Protein AF-A0AAV0Y3X2-F1 (afdb_monomer_lite)

Secondary structure (DSSP, 8-state):
-EE-SS-EE------------HHHHHHHHTB-S-TTSS---SSEETTTEEPPHHHHHHHHHHT-HHHH-B-S--GGGGSTT--TTT-----IIIIIIIIIHHHHHHHHHHIIIIIS-SS-HHHHHHHHHH---GGGGGGPPPPP-GGGTTS----HHHHHHHHHHHHHHHGGG--

Sequence (175 aa):
MIESDDFKGNIKFELGLIVGDNLGIHSITGFVESFSSNYPCRVCEIRKEDRSLEQYNLDVLECNVTTSGIKDVCVWHDVCGFNVLDQSGMDIMHDLLEGVCKFDIAFLLNYYIYALKMFSLQILNERMIHFDYGPDSSSKPPVLITENIYNIRLSVSEMLVIVQYFGLLIGDFVP

Radius of gyration: 22.56 Å; chains: 1; bounding box: 45×58×52 Å

Organism: NCBI:txid13131

Structure (mmCIF, N/CA/C/O backbone):
data_AF-A0AAV0Y3X2-F1
#
_entry.id   AF-A0AAV0Y3X2-F1
#
loop_
_atom_site.group_PDB
_atom_site.id
_atom_site.type_symbol
_atom_site.label_atom_id
_atom_site.label_alt_id
_atom_site.label_comp_id
_atom_site.label_asym_id
_atom_site.label_entity_id
_atom_site.label_seq_id
_atom_site.pdbx_PDB_ins_code
_atom_site.Cartn_x
_atom_site.Cartn_y
_atom_site.Cartn_z
_atom_site.occupancy
_atom_site.B_iso_or_equiv
_atom_site.auth_seq_id
_atom_site.auth_comp_id
_atom_site.auth_asym_id
_atom_site.auth_atom_id
_atom_site.pdbx_PDB_model_num
ATOM 1 N N . MET A 1 1 ? 18.991 -27.936 -19.642 1.00 73.38 1 MET A N 1
ATOM 2 C CA . MET A 1 1 ? 18.411 -29.290 -19.639 1.00 73.38 1 MET A CA 1
ATOM 3 C C . MET A 1 1 ? 18.532 -29.838 -18.231 1.00 73.38 1 MET A C 1
ATOM 5 O O . MET A 1 1 ? 19.646 -29.932 -17.736 1.00 73.38 1 MET A O 1
ATOM 9 N N . ILE A 1 2 ? 17.401 -30.072 -17.574 1.00 85.19 2 ILE A N 1
ATOM 10 C CA . ILE A 1 2 ? 17.318 -30.695 -16.251 1.00 85.19 2 ILE A CA 1
ATOM 11 C C . ILE A 1 2 ? 16.835 -32.126 -16.469 1.00 85.19 2 ILE A C 1
ATOM 13 O O . ILE A 1 2 ? 15.924 -32.347 -17.272 1.00 85.19 2 ILE A O 1
ATOM 17 N N . GLU A 1 3 ? 17.483 -33.070 -15.793 1.00 89.62 3 GLU A N 1
ATOM 18 C CA . GLU A 1 3 ? 17.179 -34.496 -15.858 1.00 89.62 3 GLU A CA 1
ATOM 19 C C . GLU A 1 3 ? 17.105 -35.049 -14.430 1.00 89.62 3 GLU A C 1
ATOM 21 O O . GLU A 1 3 ? 18.071 -34.967 -13.671 1.00 89.62 3 GLU A O 1
ATOM 26 N N . SER A 1 4 ? 15.931 -35.554 -14.067 1.00 90.00 4 SER A N 1
ATOM 27 C CA . SER A 1 4 ? 15.641 -36.323 -12.858 1.00 90.00 4 SER A CA 1
ATOM 28 C C . SER A 1 4 ? 14.805 -37.549 -13.235 1.00 90.00 4 SER A C 1
ATOM 30 O O . SER A 1 4 ? 14.324 -37.642 -14.367 1.00 90.00 4 SER A O 1
ATOM 32 N N . ASP A 1 5 ? 14.595 -38.464 -12.286 1.00 93.06 5 ASP A N 1
ATOM 33 C CA . ASP A 1 5 ? 13.752 -39.652 -12.491 1.00 93.06 5 ASP A CA 1
ATOM 34 C C . ASP A 1 5 ? 12.311 -39.288 -12.922 1.00 93.06 5 ASP A C 1
ATOM 36 O O . ASP A 1 5 ? 11.677 -40.047 -13.653 1.00 93.06 5 ASP A O 1
ATOM 40 N N . ASP A 1 6 ? 11.829 -38.094 -12.541 1.00 92.81 6 ASP A N 1
ATOM 41 C CA . ASP A 1 6 ? 10.469 -37.602 -12.808 1.00 92.81 6 ASP A CA 1
ATOM 42 C C . ASP A 1 6 ? 10.366 -36.588 -13.967 1.00 92.81 6 ASP A C 1
ATOM 44 O O . ASP A 1 6 ? 9.269 -36.337 -14.475 1.00 92.81 6 ASP A O 1
ATOM 48 N N . PHE A 1 7 ? 11.468 -35.957 -14.395 1.00 91.75 7 PHE A N 1
ATOM 49 C CA . PHE A 1 7 ? 11.425 -34.901 -15.414 1.00 91.75 7 PHE A CA 1
ATOM 50 C C . PHE A 1 7 ? 12.684 -34.840 -16.281 1.00 91.75 7 PHE A C 1
ATOM 52 O O . PHE A 1 7 ? 13.805 -34.735 -15.787 1.00 91.75 7 PHE A O 1
ATOM 59 N N . LYS A 1 8 ? 12.479 -34.771 -17.603 1.00 94.50 8 LYS A N 1
ATOM 60 C CA . LYS A 1 8 ? 13.529 -34.483 -18.584 1.00 94.50 8 LYS A CA 1
ATOM 61 C C . LYS A 1 8 ? 13.087 -33.372 -19.526 1.00 94.50 8 LYS A C 1
ATOM 63 O O . LYS A 1 8 ? 12.215 -33.569 -20.370 1.00 94.50 8 LYS A O 1
ATOM 68 N N . GLY A 1 9 ? 13.708 -32.202 -19.413 1.00 94.81 9 GLY A N 1
ATOM 69 C CA . GLY A 1 9 ? 13.342 -31.062 -20.247 1.00 94.81 9 GLY A CA 1
ATOM 70 C C . GLY A 1 9 ? 14.153 -29.798 -19.993 1.00 94.81 9 GLY A C 1
ATOM 71 O O . GLY A 1 9 ? 15.118 -29.773 -19.227 1.00 94.81 9 GLY A O 1
ATOM 72 N N . ASN A 1 10 ? 13.768 -28.720 -20.672 1.00 93.06 10 ASN A N 1
ATOM 73 C CA . ASN A 1 10 ? 14.307 -27.388 -20.421 1.00 93.06 10 ASN A CA 1
ATOM 74 C C . ASN A 1 10 ? 13.313 -26.603 -19.567 1.00 93.06 10 ASN A C 1
ATOM 76 O O . ASN A 1 10 ? 12.189 -26.370 -20.004 1.00 93.06 10 ASN A O 1
ATOM 80 N N . ILE A 1 11 ? 13.747 -26.179 -18.381 1.00 89.44 11 ILE A N 1
ATOM 81 C CA . ILE A 1 11 ? 13.015 -25.211 -17.563 1.00 89.44 11 ILE A CA 1
ATOM 82 C C . ILE A 1 11 ? 13.469 -23.818 -17.989 1.00 89.44 11 ILE A C 1
ATOM 84 O O . ILE A 1 11 ? 14.670 -23.554 -18.073 1.00 89.44 11 ILE A O 1
ATOM 88 N N . LYS A 1 12 ? 12.503 -22.956 -18.301 1.00 88.38 12 LYS A N 1
ATOM 89 C CA . LYS A 1 12 ? 12.722 -21.538 -18.587 1.00 88.38 12 LYS A CA 1
ATOM 90 C C . LYS A 1 12 ? 12.204 -20.730 -17.405 1.00 88.38 12 LYS A C 1
ATOM 92 O O . LYS A 1 12 ? 11.187 -21.095 -16.823 1.00 88.38 12 LYS A O 1
ATOM 97 N N . PHE A 1 13 ? 12.905 -19.655 -17.083 1.00 88.31 13 PHE A N 1
ATOM 98 C CA . PHE A 1 13 ? 12.508 -18.697 -16.061 1.00 88.31 13 PHE A CA 1
ATOM 99 C C . PHE A 1 13 ? 12.280 -17.349 -16.731 1.00 88.31 13 PHE A C 1
ATOM 101 O O . PHE A 1 13 ? 12.967 -17.017 -17.697 1.00 88.31 13 PHE A O 1
ATOM 108 N N . GLU A 1 14 ? 11.328 -16.599 -16.202 1.00 89.44 14 GLU A N 1
ATOM 109 C CA . GLU A 1 14 ? 11.012 -15.241 -16.619 1.00 89.44 14 GLU A CA 1
ATOM 110 C C . GLU A 1 14 ? 10.933 -14.369 -15.367 1.00 89.44 14 GLU A C 1
ATOM 112 O O . GLU A 1 14 ? 10.537 -14.839 -14.294 1.00 89.44 14 GLU A O 1
ATOM 117 N N . LEU A 1 15 ? 11.369 -13.118 -15.487 1.00 90.50 15 LEU A N 1
ATOM 118 C CA . LEU A 1 15 ? 11.260 -12.149 -14.407 1.00 90.50 15 LEU A CA 1
ATOM 119 C C . LEU A 1 15 ? 9.818 -11.642 -14.356 1.00 90.50 15 LEU A C 1
ATOM 121 O O . LEU A 1 15 ? 9.398 -10.914 -15.245 1.00 90.50 15 LEU A O 1
ATOM 125 N N . GLY A 1 16 ? 9.073 -12.031 -13.320 1.00 87.06 16 GLY A N 1
ATOM 126 C CA .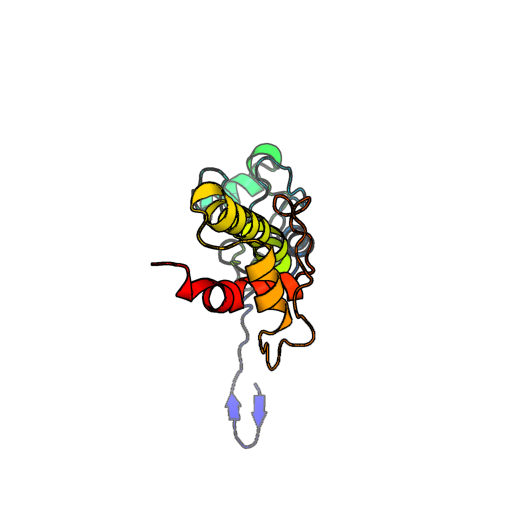 GLY A 1 16 ? 7.676 -11.616 -13.164 1.00 87.06 16 GLY A CA 1
ATOM 127 C C . GLY A 1 16 ? 7.517 -10.208 -12.587 1.00 87.06 16 GLY A C 1
ATOM 128 O O . GLY A 1 16 ? 6.872 -9.361 -13.190 1.00 87.06 16 GLY A O 1
ATOM 129 N N . LEU A 1 17 ? 8.077 -9.963 -11.401 1.00 90.44 17 LEU A N 1
ATOM 130 C CA . LEU A 1 17 ? 7.895 -8.711 -10.667 1.00 90.44 17 LEU A CA 1
ATOM 131 C C . LEU A 1 17 ? 9.126 -8.416 -9.815 1.00 90.44 17 LEU A C 1
ATOM 133 O O . LEU A 1 17 ? 9.676 -9.322 -9.185 1.00 90.44 17 LEU A O 1
ATOM 137 N N . ILE A 1 18 ? 9.518 -7.147 -9.744 1.00 92.06 18 ILE A N 1
ATOM 138 C CA . ILE A 1 18 ? 10.523 -6.694 -8.782 1.00 92.06 18 ILE A CA 1
ATOM 139 C C . ILE A 1 18 ? 9.792 -6.164 -7.541 1.00 92.06 18 ILE A C 1
ATOM 141 O O . ILE A 1 18 ? 8.865 -5.369 -7.649 1.00 92.06 18 ILE A O 1
ATOM 145 N N . VAL A 1 19 ? 10.163 -6.606 -6.345 1.00 92.06 19 VAL A N 1
ATOM 146 C CA . VAL A 1 19 ? 9.547 -6.123 -5.098 1.00 92.06 19 VAL A CA 1
ATOM 147 C C . VAL A 1 19 ? 10.610 -5.417 -4.277 1.00 92.06 19 VAL A C 1
ATOM 149 O O . VAL A 1 19 ? 11.734 -5.901 -4.158 1.00 92.06 19 VAL A O 1
ATOM 152 N N . GLY A 1 20 ? 10.255 -4.267 -3.725 1.00 91.31 20 GLY A N 1
ATOM 153 C CA . GLY A 1 20 ? 11.149 -3.442 -2.934 1.00 91.31 20 GLY A CA 1
ATOM 154 C C . GLY A 1 20 ? 10.425 -2.206 -2.435 1.00 91.31 20 GLY A C 1
ATOM 155 O O . GLY A 1 20 ? 9.290 -1.942 -2.837 1.00 91.31 20 GLY A O 1
ATOM 156 N N . ASP A 1 21 ? 11.105 -1.458 -1.575 1.00 91.44 21 ASP A N 1
ATOM 157 C CA . ASP A 1 21 ? 10.621 -0.150 -1.171 1.00 91.44 21 ASP A CA 1
ATOM 158 C C . ASP A 1 21 ? 10.618 0.822 -2.355 1.00 91.44 21 ASP A C 1
ATOM 160 O O . ASP A 1 21 ? 11.305 0.636 -3.366 1.00 91.44 21 ASP A O 1
ATOM 164 N N . ASN A 1 22 ? 9.821 1.883 -2.245 1.00 89.81 22 ASN A N 1
ATOM 165 C CA . ASN A 1 22 ? 9.691 2.848 -3.334 1.00 89.81 22 ASN A CA 1
ATOM 166 C C . ASN A 1 22 ? 11.040 3.449 -3.742 1.00 89.81 22 ASN A C 1
ATOM 168 O O . ASN A 1 22 ? 11.280 3.670 -4.929 1.00 89.81 22 ASN A O 1
ATOM 172 N N . LEU A 1 23 ? 11.928 3.681 -2.772 1.00 92.38 23 LEU A N 1
ATOM 173 C CA . LEU A 1 23 ? 13.250 4.243 -3.015 1.00 92.38 23 LEU A CA 1
ATOM 174 C C . LEU A 1 23 ? 14.119 3.290 -3.843 1.00 92.38 23 LEU A C 1
ATOM 176 O O . LEU A 1 23 ? 14.683 3.696 -4.861 1.00 92.38 23 LEU A O 1
ATOM 180 N N . GLY A 1 24 ? 14.193 2.023 -3.434 1.00 93.31 24 GLY A N 1
ATOM 181 C CA . GLY A 1 24 ? 14.961 0.991 -4.111 1.00 93.31 24 GLY A CA 1
ATOM 182 C C . GLY A 1 24 ? 14.436 0.715 -5.512 1.00 93.31 24 GLY A C 1
ATOM 183 O O . GLY A 1 24 ? 15.225 0.706 -6.456 1.00 93.31 24 GLY A O 1
ATOM 184 N N . ILE A 1 25 ? 13.115 0.567 -5.673 1.00 93.44 25 ILE A N 1
ATOM 185 C CA . ILE A 1 25 ? 12.506 0.344 -6.991 1.00 93.44 25 ILE A CA 1
ATOM 186 C C . ILE A 1 25 ? 12.807 1.510 -7.928 1.00 93.44 25 ILE A C 1
ATOM 188 O O . ILE A 1 25 ? 13.260 1.267 -9.044 1.00 93.44 25 ILE A O 1
ATOM 192 N N . HIS A 1 26 ? 12.625 2.759 -7.491 1.00 93.81 26 HIS A N 1
ATOM 193 C CA . HIS A 1 26 ? 12.928 3.930 -8.320 1.00 93.81 26 HIS A CA 1
ATOM 194 C C . HIS A 1 26 ? 14.393 3.949 -8.759 1.00 93.81 26 HIS A C 1
ATOM 196 O O . HIS A 1 26 ? 14.682 4.118 -9.945 1.00 93.81 26 HIS A O 1
ATOM 202 N N . SER A 1 27 ? 15.304 3.679 -7.821 1.00 94.19 27 SER A N 1
ATOM 203 C CA . SER A 1 27 ? 16.741 3.685 -8.080 1.00 94.19 27 SER A CA 1
ATOM 204 C C . SER A 1 27 ? 17.160 2.663 -9.140 1.00 94.19 27 SER A C 1
ATOM 206 O O . SER A 1 27 ? 17.919 2.994 -10.049 1.00 94.19 27 SER A O 1
ATOM 208 N N . ILE A 1 28 ? 16.623 1.439 -9.083 1.00 94.19 28 ILE A N 1
ATOM 209 C CA . ILE A 1 28 ? 16.987 0.367 -10.025 1.00 94.19 28 ILE A CA 1
ATOM 210 C C . ILE A 1 28 ? 16.177 0.383 -11.327 1.00 94.19 28 ILE A C 1
ATOM 212 O O . ILE A 1 28 ? 16.487 -0.390 -12.228 1.00 94.19 28 ILE A O 1
ATOM 216 N N . THR A 1 29 ? 15.136 1.212 -11.438 1.00 94.31 29 THR A N 1
ATOM 217 C CA . THR A 1 29 ? 14.297 1.317 -12.650 1.00 94.31 29 THR A CA 1
ATOM 218 C C . THR A 1 29 ? 14.466 2.640 -13.398 1.00 94.31 29 THR A C 1
ATOM 220 O O . THR A 1 29 ? 13.833 2.838 -14.433 1.00 94.31 29 THR A O 1
ATOM 223 N N . GLY A 1 30 ? 15.358 3.518 -12.927 1.00 93.88 30 GLY A N 1
ATOM 224 C CA . GLY A 1 30 ? 15.716 4.760 -13.618 1.00 93.88 30 GLY A CA 1
ATOM 225 C C . GLY A 1 30 ? 14.793 5.946 -13.322 1.00 93.88 30 GLY A C 1
ATOM 226 O O . GLY A 1 30 ? 14.880 6.965 -14.004 1.00 93.88 30 GLY A O 1
ATOM 227 N N . PHE A 1 31 ? 13.940 5.864 -12.298 1.00 93.88 31 PHE A N 1
ATOM 228 C CA . PHE A 1 31 ? 13.072 6.969 -11.868 1.00 93.88 31 PHE A CA 1
ATOM 229 C C . PHE A 1 31 ? 13.716 7.797 -10.756 1.00 93.88 31 PHE A C 1
ATOM 231 O O . PHE A 1 31 ? 14.568 7.319 -10.008 1.00 93.88 31 PHE A O 1
ATOM 238 N N . VAL A 1 32 ? 13.291 9.053 -10.616 1.00 93.69 32 VAL A N 1
ATOM 239 C CA . VAL A 1 32 ? 13.740 9.939 -9.534 1.00 93.69 32 VAL A CA 1
ATOM 240 C C . VAL A 1 32 ? 13.343 9.399 -8.162 1.00 93.69 32 VAL A C 1
ATOM 242 O O . VAL A 1 32 ? 12.194 9.044 -7.923 1.00 93.69 32 VAL A O 1
ATOM 245 N N . GLU A 1 33 ? 14.269 9.429 -7.212 1.00 93.25 33 GLU A N 1
ATOM 246 C CA . GLU A 1 33 ? 14.057 9.030 -5.815 1.00 93.25 33 GLU A CA 1
ATOM 247 C C . GLU A 1 33 ? 13.429 10.144 -4.951 1.00 93.25 33 GLU A C 1
ATOM 249 O O . GLU A 1 33 ? 13.553 10.155 -3.726 1.00 93.25 33 GLU A O 1
ATOM 254 N N . SER A 1 34 ? 12.782 11.129 -5.580 1.00 89.00 34 SER A N 1
ATOM 255 C CA . SER A 1 34 ? 12.164 12.268 -4.899 1.00 89.00 34 SER A CA 1
ATOM 256 C C . SER A 1 34 ? 10.642 12.170 -4.948 1.00 89.00 34 SER A C 1
ATOM 258 O O . SER A 1 34 ? 10.010 12.525 -5.946 1.00 89.00 34 SER A O 1
ATOM 260 N N . PHE A 1 35 ? 10.045 11.751 -3.831 1.00 84.50 35 PHE A N 1
ATOM 261 C CA . PHE A 1 35 ? 8.588 11.624 -3.668 1.00 84.50 35 PHE A CA 1
ATOM 262 C C . PHE A 1 35 ? 7.861 12.965 -3.484 1.00 84.50 35 PHE A C 1
ATOM 264 O O . PHE A 1 35 ? 6.637 13.010 -3.445 1.00 84.50 35 PHE A O 1
ATOM 271 N N . SER A 1 36 ? 8.610 14.068 -3.401 1.00 84.06 36 SER A N 1
ATOM 272 C CA . SER A 1 36 ? 8.091 15.440 -3.432 1.00 84.06 36 SER A CA 1
ATOM 273 C C . SER A 1 36 ? 8.250 16.108 -4.804 1.00 84.06 36 SER A C 1
ATOM 275 O O . SER A 1 36 ? 8.068 17.320 -4.914 1.00 84.06 36 SER A O 1
ATOM 277 N N . SER A 1 37 ? 8.660 15.360 -5.834 1.00 83.00 37 SER A N 1
ATOM 278 C CA . SER A 1 37 ? 8.809 15.876 -7.198 1.00 83.00 37 SER A CA 1
ATOM 279 C C . SER A 1 37 ? 7.461 16.052 -7.906 1.00 83.00 37 SER A C 1
ATOM 281 O O . SER A 1 37 ? 6.432 15.541 -7.469 1.00 83.00 37 SER A O 1
ATOM 283 N N . ASN A 1 38 ? 7.475 16.762 -9.038 1.00 83.94 38 ASN A N 1
ATOM 284 C CA . ASN A 1 38 ? 6.286 16.969 -9.872 1.00 83.94 38 ASN A CA 1
ATOM 285 C C . ASN A 1 38 ? 5.807 15.700 -10.590 1.00 83.94 38 ASN A C 1
ATOM 287 O O . ASN A 1 38 ? 4.707 15.729 -11.127 1.00 83.94 38 ASN A O 1
ATOM 291 N N . TYR A 1 39 ? 6.636 14.648 -10.646 1.00 87.25 39 TYR A N 1
ATOM 292 C CA . TYR A 1 39 ? 6.382 13.375 -11.336 1.00 87.25 39 TYR A CA 1
ATOM 293 C C . TYR A 1 39 ? 7.020 12.211 -10.548 1.00 87.25 39 TYR A C 1
ATOM 295 O O . TYR A 1 39 ? 7.959 11.583 -11.026 1.00 87.25 39 TYR A O 1
ATOM 303 N N . PRO A 1 40 ? 6.554 11.916 -9.317 1.00 86.25 40 PRO A N 1
ATOM 304 C CA . PRO A 1 40 ? 7.144 10.899 -8.458 1.00 86.25 40 PRO A CA 1
ATOM 305 C C . PRO A 1 40 ? 6.563 9.502 -8.709 1.00 86.25 40 PRO A C 1
ATOM 307 O O . PRO A 1 40 ? 6.934 8.569 -8.011 1.00 86.25 40 PRO A O 1
ATOM 310 N N . CYS A 1 41 ? 5.612 9.343 -9.634 1.00 86.50 41 CYS A N 1
ATOM 311 C CA . CYS A 1 41 ? 4.966 8.062 -9.900 1.00 86.50 41 CYS A CA 1
ATOM 312 C C . CYS A 1 41 ? 5.649 7.344 -11.069 1.00 86.50 41 CYS A C 1
ATOM 314 O O . CYS A 1 41 ? 5.866 7.933 -12.129 1.00 86.50 41 CYS A O 1
ATOM 316 N N . ARG A 1 42 ? 5.947 6.054 -10.881 1.00 86.94 42 ARG A N 1
ATOM 317 C CA . ARG A 1 42 ? 6.479 5.174 -11.935 1.00 86.94 42 ARG A CA 1
ATOM 318 C C . ARG A 1 42 ? 5.404 4.595 -12.860 1.00 86.94 42 ARG A C 1
ATOM 320 O O . ARG A 1 42 ? 5.716 4.209 -13.977 1.00 86.94 42 ARG A O 1
ATOM 327 N N . VAL A 1 43 ? 4.153 4.549 -12.395 1.00 82.75 43 VAL A N 1
ATOM 328 C CA . VAL A 1 43 ? 3.029 3.901 -13.098 1.00 82.75 43 VAL A CA 1
ATOM 329 C C . VAL A 1 43 ? 2.265 4.890 -13.979 1.00 82.75 43 VAL A C 1
ATOM 331 O O . VAL A 1 43 ? 1.945 4.590 -15.125 1.00 82.75 43 VAL A O 1
ATOM 334 N N . CYS A 1 44 ? 1.989 6.088 -13.465 1.00 81.19 44 CYS A N 1
ATOM 335 C CA . CYS A 1 44 ? 1.177 7.081 -14.159 1.00 81.19 44 CYS A CA 1
ATOM 336 C C . CYS A 1 44 ? 1.882 8.426 -14.284 1.00 81.19 44 CYS A C 1
ATOM 338 O O . CYS A 1 44 ? 2.747 8.797 -13.485 1.00 81.19 44 CYS A O 1
ATOM 340 N N . GLU A 1 45 ? 1.443 9.198 -15.267 1.00 72.06 45 GLU A N 1
ATOM 341 C CA . GLU A 1 45 ? 1.653 10.633 -15.276 1.00 72.06 45 GLU A CA 1
ATOM 342 C C . GLU A 1 45 ? 0.614 11.254 -14.340 1.00 72.06 45 GLU A C 1
ATOM 344 O O . GLU A 1 45 ? -0.560 10.879 -14.353 1.00 72.06 45 GLU A O 1
ATOM 349 N N . ILE A 1 46 ? 1.015 12.211 -13.499 1.00 65.94 46 ILE A N 1
ATOM 350 C CA . ILE A 1 46 ? 0.175 12.788 -12.425 1.00 65.94 46 ILE A CA 1
ATOM 351 C C . ILE A 1 46 ? -1.212 13.281 -12.895 1.00 65.94 46 ILE A C 1
ATOM 353 O O . ILE A 1 46 ? -2.131 13.444 -12.090 1.00 65.94 46 ILE A O 1
ATOM 357 N N . ARG A 1 47 ? -1.409 13.452 -14.205 1.00 62.47 47 ARG A N 1
ATOM 358 C CA . ARG A 1 47 ? -2.697 13.725 -14.854 1.00 62.47 47 ARG A CA 1
ATOM 359 C C . ARG A 1 47 ? -3.681 12.540 -14.908 1.00 62.47 47 ARG A C 1
ATOM 361 O O . ARG A 1 47 ? -4.733 12.699 -15.517 1.00 62.47 47 ARG A O 1
ATOM 368 N N . LYS A 1 48 ? -3.422 11.430 -14.201 1.00 59.41 48 LYS A N 1
ATOM 369 C CA . LYS A 1 48 ? -4.246 10.197 -14.176 1.00 59.41 48 LYS A CA 1
ATOM 370 C C . LYS A 1 48 ? -4.275 9.438 -15.506 1.00 59.41 48 LYS A C 1
ATOM 372 O O . LYS A 1 48 ? -5.185 8.644 -15.729 1.00 59.41 48 LYS A O 1
ATOM 377 N N . GLU A 1 49 ? -3.302 9.688 -16.369 1.00 72.38 49 GLU A N 1
ATOM 378 C CA . GLU A 1 49 ? -3.096 8.904 -17.582 1.00 72.38 49 GLU A CA 1
ATOM 379 C C . GLU A 1 49 ? -1.949 7.928 -17.319 1.00 72.38 49 GLU A C 1
ATOM 381 O O . GLU A 1 49 ? -0.921 8.297 -16.737 1.00 72.38 49 GLU A O 1
ATOM 386 N N . ASP A 1 50 ? -2.159 6.664 -17.682 1.00 79.00 50 ASP A N 1
ATOM 387 C CA . ASP A 1 50 ? -1.113 5.652 -17.594 1.00 79.00 50 ASP A CA 1
ATOM 388 C C . ASP A 1 50 ? 0.007 6.011 -18.566 1.00 79.00 50 ASP A C 1
ATOM 390 O O . ASP A 1 50 ? -0.232 6.438 -19.700 1.00 79.00 50 ASP A O 1
ATOM 394 N N . ARG A 1 51 ? 1.249 5.837 -18.115 1.00 85.94 51 ARG A N 1
ATOM 395 C CA . ARG A 1 51 ? 2.411 6.152 -18.936 1.00 85.94 51 ARG A CA 1
ATOM 396 C C . ARG A 1 51 ? 2.488 5.162 -20.096 1.00 85.94 51 ARG A C 1
ATOM 398 O O . ARG A 1 51 ? 2.591 3.956 -19.885 1.00 85.94 51 ARG A O 1
ATOM 405 N N . SER A 1 52 ? 2.469 5.665 -21.327 1.00 87.88 52 SER A N 1
ATOM 406 C CA . SER A 1 52 ? 2.638 4.820 -22.513 1.00 87.88 52 SER A CA 1
ATOM 407 C C . SER A 1 52 ? 4.114 4.511 -22.782 1.00 87.88 52 SER A C 1
ATOM 409 O O . SER A 1 52 ? 5.004 5.274 -22.403 1.00 87.88 52 SER A O 1
ATOM 411 N N . LEU A 1 53 ? 4.388 3.410 -23.492 1.00 88.62 53 LEU A N 1
ATOM 412 C CA . LEU A 1 53 ? 5.751 3.055 -23.907 1.00 88.62 53 LEU A CA 1
ATOM 413 C C . LEU A 1 53 ? 6.372 4.112 -24.829 1.00 88.62 53 LEU A C 1
ATOM 415 O O . LEU A 1 53 ? 7.563 4.395 -24.733 1.00 88.62 53 LEU A O 1
ATOM 419 N N . GLU A 1 54 ? 5.569 4.702 -25.713 1.00 90.38 54 GLU A N 1
ATOM 420 C CA . GLU A 1 54 ? 6.020 5.776 -26.598 1.00 90.38 54 GLU A CA 1
ATOM 421 C C . GLU A 1 54 ? 6.455 7.000 -25.787 1.00 90.38 54 GLU A C 1
ATOM 423 O O . GLU A 1 54 ? 7.577 7.476 -25.959 1.00 90.38 54 GLU A O 1
ATOM 428 N N . GLN A 1 55 ? 5.625 7.436 -24.835 1.00 89.06 55 GLN A N 1
ATOM 429 C CA . GLN A 1 55 ? 5.940 8.580 -23.982 1.00 89.06 55 GLN A CA 1
ATOM 430 C C . GLN A 1 55 ? 7.134 8.306 -23.066 1.00 89.06 55 GLN A C 1
ATOM 432 O O . GLN A 1 55 ? 8.005 9.158 -22.936 1.00 89.06 55 GLN A O 1
ATOM 437 N N . TYR A 1 56 ? 7.238 7.104 -22.490 1.00 92.31 56 TYR A N 1
ATOM 438 C CA . TYR A 1 56 ? 8.413 6.704 -21.713 1.00 92.31 56 TYR A CA 1
ATOM 439 C C . TYR A 1 56 ? 9.706 6.846 -22.529 1.00 92.31 56 TYR A C 1
ATOM 441 O O . TYR A 1 56 ? 10.681 7.421 -22.050 1.00 92.31 56 TYR A O 1
ATOM 449 N N . ASN A 1 57 ? 9.716 6.357 -23.772 1.00 92.81 57 ASN A N 1
ATOM 450 C CA . ASN A 1 57 ? 10.899 6.441 -24.628 1.00 92.81 57 ASN A CA 1
ATOM 451 C C . ASN A 1 57 ? 11.244 7.891 -24.992 1.00 92.81 57 ASN A C 1
ATOM 453 O O . ASN A 1 57 ? 12.423 8.239 -25.027 1.00 92.81 57 ASN A O 1
ATOM 457 N N . LEU A 1 58 ? 10.239 8.738 -25.236 1.00 93.38 58 LEU A N 1
ATOM 458 C CA . LEU A 1 58 ? 10.446 10.173 -25.447 1.00 93.38 58 LEU A CA 1
ATOM 459 C C . LEU A 1 58 ? 11.043 10.834 -24.201 1.00 93.38 58 LEU A C 1
ATOM 461 O O . LEU A 1 58 ? 12.053 11.520 -24.305 1.00 93.38 58 LEU A O 1
ATOM 465 N N . ASP A 1 59 ? 10.494 10.555 -23.023 1.00 92.81 59 ASP A N 1
ATOM 466 C CA . ASP A 1 59 ? 10.946 11.128 -21.756 1.00 92.81 59 ASP A CA 1
ATOM 467 C C . ASP A 1 59 ? 12.382 10.727 -21.392 1.00 92.81 59 ASP A C 1
ATOM 469 O O . ASP A 1 59 ? 13.142 11.547 -20.868 1.00 92.81 59 ASP A O 1
ATOM 473 N N . VAL A 1 60 ? 12.769 9.479 -21.688 1.00 93.88 60 VAL A N 1
ATOM 474 C CA . VAL A 1 60 ? 14.156 9.004 -21.554 1.00 93.88 60 VAL A CA 1
ATOM 475 C C . VAL A 1 60 ? 15.087 9.776 -22.490 1.00 93.88 60 VAL A C 1
ATOM 477 O O . VAL A 1 60 ? 16.196 10.114 -22.092 1.00 93.88 60 VAL A O 1
ATOM 480 N N . LEU A 1 61 ? 14.660 10.072 -23.723 1.00 93.88 61 LEU A N 1
ATOM 481 C CA . LEU A 1 61 ? 15.466 10.824 -24.693 1.00 93.88 61 LEU A CA 1
ATOM 482 C C . LEU A 1 61 ? 15.561 12.316 -24.353 1.00 93.88 61 LEU A C 1
ATOM 484 O O . LEU A 1 61 ? 16.598 12.935 -24.594 1.00 93.88 61 LEU A O 1
ATOM 488 N N . GLU A 1 62 ? 14.491 12.900 -23.815 1.00 93.38 62 GLU A N 1
ATOM 489 C CA . GLU A 1 62 ? 14.453 14.304 -23.404 1.00 93.38 62 GLU A CA 1
ATOM 490 C C . GLU A 1 62 ? 15.313 14.580 -22.162 1.00 93.38 62 GLU A C 1
ATOM 492 O O . GLU A 1 62 ? 15.753 15.716 -21.969 1.00 93.38 62 GLU A O 1
ATOM 497 N N . CYS A 1 63 ? 15.571 13.563 -21.328 1.00 88.81 63 CYS A N 1
ATOM 498 C CA . CYS A 1 63 ? 16.368 13.658 -20.099 1.00 88.81 63 CYS A CA 1
ATOM 499 C C . CYS A 1 63 ? 15.909 14.783 -19.150 1.00 88.81 63 CYS A C 1
ATOM 501 O O . CYS A 1 63 ? 16.719 15.394 -18.444 1.00 88.81 63 CYS A O 1
ATOM 503 N N . ASN A 1 64 ? 14.605 15.079 -19.122 1.00 91.88 64 ASN A N 1
ATOM 504 C CA . ASN A 1 64 ? 14.048 16.142 -18.294 1.00 91.88 64 ASN A CA 1
ATOM 505 C C . ASN A 1 64 ? 13.254 15.592 -17.103 1.00 91.88 64 ASN A C 1
ATOM 507 O O . ASN A 1 64 ? 12.027 15.499 -17.107 1.00 91.88 64 ASN A O 1
ATOM 511 N N . VAL A 1 65 ? 13.971 15.333 -16.012 1.00 90.81 65 VAL A N 1
ATOM 512 C CA . VAL A 1 65 ? 13.395 14.835 -14.752 1.00 90.81 65 VAL A CA 1
ATOM 513 C C . VAL A 1 65 ? 12.285 15.724 -14.181 1.00 90.81 65 VAL A C 1
ATOM 515 O O . VAL A 1 65 ? 11.445 15.243 -13.425 1.00 90.81 65 VAL A O 1
ATOM 518 N N . THR A 1 66 ? 12.259 17.021 -14.514 1.00 89.38 66 THR A N 1
ATOM 519 C CA . THR A 1 66 ? 11.253 17.955 -13.976 1.00 89.38 66 THR A CA 1
ATOM 520 C C . THR A 1 66 ? 9.882 17.800 -14.630 1.00 89.38 66 THR A C 1
ATOM 522 O O . THR A 1 66 ? 8.885 18.212 -14.030 1.00 89.38 66 THR A O 1
ATOM 525 N N . THR A 1 67 ? 9.837 17.205 -15.827 1.00 88.31 67 THR A N 1
ATOM 526 C CA . THR A 1 67 ? 8.620 16.969 -16.615 1.00 88.31 67 THR A CA 1
ATOM 527 C C . THR A 1 67 ? 8.235 15.497 -16.700 1.00 88.31 67 THR A C 1
ATOM 529 O O . THR A 1 67 ? 7.062 15.225 -16.921 1.00 88.31 67 THR A O 1
ATOM 532 N N . SER A 1 68 ? 9.173 14.567 -16.491 1.00 90.00 68 SER A N 1
ATOM 533 C CA . SER A 1 68 ? 8.905 13.125 -16.598 1.00 90.00 68 SER A CA 1
ATOM 534 C C . SER A 1 68 ? 9.134 12.329 -15.316 1.00 90.00 68 SER A C 1
ATOM 536 O O . SER A 1 68 ? 8.526 11.274 -15.144 1.00 90.00 68 SER A O 1
ATOM 538 N N . GLY A 1 69 ? 10.014 12.791 -14.421 1.00 91.62 69 GLY A N 1
ATOM 539 C CA . GLY A 1 69 ? 10.479 11.995 -13.281 1.00 91.62 69 GLY A CA 1
ATOM 540 C C . GLY A 1 69 ? 11.402 10.828 -13.657 1.00 91.62 69 GLY A C 1
ATOM 541 O O . GLY A 1 69 ? 11.701 9.993 -12.804 1.00 91.62 69 GLY A O 1
ATOM 542 N N . ILE A 1 70 ? 11.869 10.756 -14.906 1.00 93.25 70 ILE A N 1
ATOM 543 C CA . ILE A 1 70 ? 12.761 9.700 -15.400 1.00 93.25 70 ILE A CA 1
ATOM 544 C C . ILE A 1 70 ? 14.177 10.264 -15.510 1.00 93.25 70 ILE A C 1
ATOM 546 O O . ILE A 1 70 ? 14.396 11.289 -16.153 1.00 93.25 70 ILE A O 1
ATOM 550 N N . LYS A 1 71 ? 15.129 9.611 -14.839 1.00 93.56 71 LYS A N 1
ATOM 551 C CA . LYS A 1 71 ? 16.554 9.967 -14.852 1.00 93.56 71 LYS A CA 1
ATOM 552 C C . LYS A 1 71 ? 17.306 9.251 -15.962 1.00 93.56 71 LYS A C 1
ATOM 554 O O . LYS A 1 71 ? 18.136 9.868 -16.611 1.00 93.56 71 LYS A O 1
ATOM 559 N N . ASP A 1 72 ? 17.016 7.966 -16.136 1.00 93.56 72 ASP A N 1
ATOM 560 C CA . ASP A 1 72 ? 17.741 7.073 -17.032 1.00 93.56 72 ASP A CA 1
ATOM 561 C C . ASP A 1 72 ? 16.821 5.967 -17.553 1.00 93.56 72 ASP A C 1
ATOM 563 O O . ASP A 1 72 ? 15.759 5.683 -16.990 1.00 93.56 72 ASP A O 1
ATOM 567 N N . VAL A 1 73 ? 17.258 5.309 -18.628 1.00 94.88 73 VAL A N 1
ATOM 568 C CA . VAL A 1 73 ? 16.615 4.087 -19.117 1.00 94.88 73 VAL A CA 1
ATOM 569 C C . VAL A 1 73 ? 16.655 2.991 -18.047 1.00 94.88 73 VAL A C 1
ATOM 571 O O . VAL A 1 73 ? 17.647 2.818 -17.337 1.00 94.88 73 VAL A O 1
ATOM 574 N N . CYS A 1 74 ? 15.575 2.218 -17.942 1.00 94.69 74 CYS A N 1
ATOM 575 C CA . CYS A 1 74 ? 15.507 1.091 -17.023 1.00 94.69 74 CYS A CA 1
ATOM 576 C C . CYS A 1 74 ? 16.525 0.008 -17.41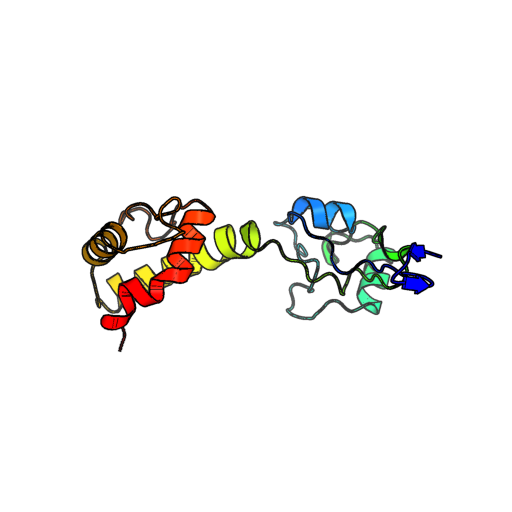8 1.00 94.69 74 CYS A C 1
ATOM 578 O O . CYS A 1 74 ? 16.440 -0.570 -18.502 1.00 94.69 74 CYS A O 1
ATOM 580 N N . VAL A 1 75 ? 17.448 -0.316 -16.506 1.00 94.56 75 VAL A N 1
ATOM 581 C CA . VAL A 1 75 ? 18.501 -1.332 -16.715 1.00 94.56 75 VAL A CA 1
ATOM 582 C C . VAL A 1 75 ? 17.941 -2.737 -16.973 1.00 94.56 75 VAL A C 1
ATOM 584 O O . VAL A 1 75 ? 18.602 -3.585 -17.563 1.00 94.56 75 VAL A O 1
ATOM 587 N N . TRP A 1 76 ? 16.703 -2.996 -16.554 1.00 94.44 76 TRP A N 1
ATOM 588 C CA . TRP A 1 76 ? 16.063 -4.303 -16.680 1.00 94.44 76 TRP A CA 1
ATOM 589 C C . TRP A 1 76 ? 15.446 -4.556 -18.058 1.00 94.44 76 TRP A C 1
ATOM 591 O O . TRP A 1 76 ? 15.024 -5.678 -18.315 1.00 94.44 76 TRP A O 1
ATOM 601 N N . HIS A 1 77 ? 15.422 -3.573 -18.965 1.00 92.88 77 HIS A N 1
ATOM 602 C CA . HIS A 1 77 ? 14.948 -3.790 -20.340 1.00 92.88 77 HIS A CA 1
ATOM 603 C C . HIS A 1 77 ? 15.814 -4.777 -21.142 1.00 92.88 77 HIS A C 1
ATOM 605 O O . HIS A 1 77 ? 15.341 -5.334 -22.130 1.00 92.88 77 HIS A O 1
ATOM 611 N N . ASP A 1 78 ? 17.040 -5.061 -20.693 1.00 92.31 78 ASP A N 1
ATOM 612 C CA . ASP A 1 78 ? 17.878 -6.125 -21.262 1.00 92.31 78 ASP A CA 1
ATOM 613 C C . ASP A 1 78 ? 17.366 -7.539 -20.913 1.00 92.31 78 ASP A C 1
ATOM 615 O O . ASP A 1 78 ? 17.766 -8.531 -21.532 1.00 92.31 78 ASP A O 1
ATOM 619 N N . VAL A 1 79 ? 16.468 -7.661 -19.928 1.00 93.12 79 VAL A N 1
ATOM 620 C CA . VAL A 1 79 ? 15.817 -8.925 -19.577 1.00 93.12 79 VAL A CA 1
ATOM 621 C C . VAL A 1 79 ? 14.660 -9.178 -20.538 1.00 93.12 79 VAL A C 1
ATOM 623 O O . VAL A 1 79 ? 13.670 -8.453 -20.566 1.00 93.12 79 VAL A O 1
ATOM 626 N N . CYS A 1 80 ? 14.771 -10.253 -21.319 1.00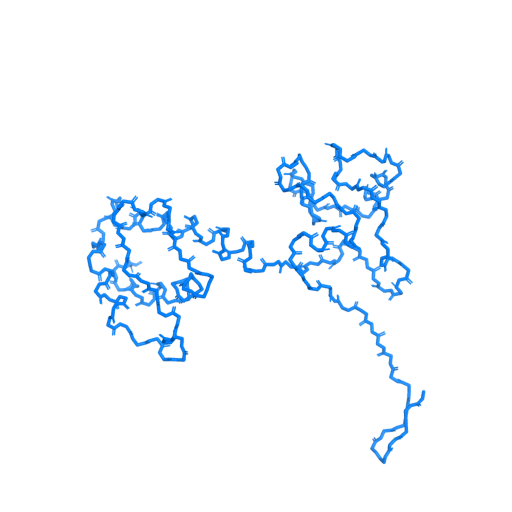 91.19 80 CYS A N 1
ATOM 627 C CA . CYS A 1 80 ? 13.722 -10.670 -22.247 1.00 91.19 80 CYS A CA 1
ATOM 628 C C . CYS A 1 80 ? 12.378 -10.846 -21.520 1.00 91.19 80 CYS A C 1
ATOM 630 O O . CYS A 1 80 ? 12.311 -11.574 -20.530 1.00 91.19 80 CYS A O 1
ATOM 632 N N . GLY A 1 81 ? 11.330 -10.198 -22.037 1.00 88.94 81 GLY A N 1
ATOM 633 C CA . GLY A 1 81 ? 9.976 -10.238 -21.472 1.00 88.94 81 GLY A CA 1
ATOM 634 C C . GLY A 1 81 ? 9.697 -9.180 -20.401 1.00 88.94 81 GLY A C 1
ATOM 635 O O . GLY A 1 81 ? 8.542 -8.990 -20.042 1.00 88.94 81 GLY A O 1
ATOM 636 N N . PHE A 1 82 ? 10.709 -8.445 -19.927 1.00 92.31 82 PHE A N 1
ATOM 637 C CA . PHE A 1 82 ? 10.518 -7.403 -18.920 1.00 92.31 82 PHE A CA 1
ATOM 638 C C . PHE A 1 82 ? 10.232 -6.031 -19.548 1.00 92.31 82 PHE A C 1
ATOM 640 O O . PHE A 1 82 ? 10.939 -5.581 -20.450 1.00 92.31 82 PHE A O 1
ATOM 647 N N . ASN A 1 83 ? 9.245 -5.324 -18.997 1.00 90.75 83 ASN A N 1
ATOM 648 C CA . ASN A 1 83 ? 8.960 -3.927 -19.298 1.00 90.75 83 ASN A CA 1
ATOM 649 C C . ASN A 1 83 ? 8.696 -3.171 -17.993 1.00 90.75 83 ASN A C 1
ATOM 651 O O . ASN A 1 83 ? 7.901 -3.599 -17.157 1.00 90.75 83 ASN A O 1
ATOM 655 N N . VAL A 1 84 ? 9.352 -2.024 -17.823 1.00 91.50 84 VAL A N 1
ATOM 656 C CA . VAL A 1 84 ? 9.211 -1.199 -16.618 1.00 91.50 84 VAL A CA 1
ATOM 657 C C . VAL A 1 84 ? 7.799 -0.633 -16.426 1.00 91.50 84 VAL A C 1
ATOM 659 O O . VAL A 1 84 ? 7.432 -0.281 -15.312 1.00 91.50 84 VAL A O 1
ATOM 662 N N . LEU A 1 85 ? 6.991 -0.554 -17.482 1.00 90.06 85 LEU A N 1
ATOM 663 C CA . LEU A 1 85 ? 5.602 -0.097 -17.399 1.00 90.06 85 LEU A CA 1
ATOM 664 C C . LEU A 1 85 ? 4.646 -1.203 -16.927 1.00 90.06 85 LEU A C 1
ATOM 666 O O . LEU A 1 85 ? 3.608 -0.901 -16.348 1.00 90.06 85 LEU A O 1
ATOM 670 N N . ASP A 1 86 ? 5.029 -2.472 -17.091 1.00 89.06 86 ASP A N 1
ATOM 671 C CA . ASP A 1 86 ? 4.280 -3.625 -16.570 1.00 89.06 86 ASP A CA 1
ATOM 672 C C . ASP A 1 86 ? 4.621 -3.914 -15.091 1.00 89.06 86 ASP A C 1
ATOM 674 O O . ASP A 1 86 ? 3.957 -4.703 -14.409 1.00 89.06 86 ASP A O 1
ATOM 678 N N . GLN A 1 87 ? 5.647 -3.239 -14.562 1.00 88.25 87 GLN A N 1
ATOM 679 C CA . GLN A 1 87 ? 6.135 -3.356 -13.191 1.00 88.25 87 GLN A CA 1
ATOM 680 C C . GLN A 1 87 ? 5.183 -2.663 -12.195 1.00 88.25 87 GLN A C 1
ATOM 682 O O . GLN A 1 87 ? 5.423 -1.569 -11.684 1.00 88.25 87 GLN A O 1
ATOM 687 N N . SER A 1 88 ? 4.091 -3.358 -11.882 1.00 82.25 88 SER A N 1
ATOM 688 C CA . SER A 1 88 ? 3.005 -2.915 -10.990 1.00 82.25 88 SER A CA 1
ATOM 689 C C . SER A 1 88 ? 3.216 -3.256 -9.508 1.00 82.25 88 SER A C 1
ATOM 691 O O . SER A 1 88 ? 2.310 -3.119 -8.687 1.00 82.25 88 SER A O 1
ATOM 693 N N . GLY A 1 89 ? 4.414 -3.710 -9.141 1.00 85.81 89 GLY A N 1
ATOM 694 C CA . GLY A 1 89 ? 4.757 -4.067 -7.769 1.00 85.81 89 GLY A CA 1
ATOM 695 C C . GLY A 1 89 ? 4.834 -2.815 -6.916 1.00 85.81 89 GLY A C 1
ATOM 696 O O . GLY A 1 89 ? 5.765 -2.032 -7.088 1.00 85.81 89 GLY A O 1
ATOM 697 N N . MET A 1 90 ? 3.857 -2.620 -6.034 1.00 84.81 90 MET A N 1
ATOM 698 C CA . MET A 1 90 ? 3.769 -1.488 -5.106 1.00 84.81 90 MET A CA 1
ATOM 699 C C . MET A 1 90 ? 4.173 -1.908 -3.696 1.00 84.81 90 MET A C 1
ATOM 701 O O . MET A 1 90 ? 4.017 -3.073 -3.316 1.00 84.81 90 MET A O 1
ATOM 705 N N . ASP A 1 91 ? 4.667 -0.957 -2.912 1.00 89.62 91 ASP A N 1
ATOM 706 C CA . ASP A 1 91 ? 5.022 -1.214 -1.527 1.00 89.62 91 ASP A CA 1
ATOM 707 C C . ASP A 1 91 ? 3.776 -1.029 -0.660 1.00 89.62 91 ASP A C 1
ATOM 709 O O . ASP A 1 91 ? 3.471 0.063 -0.190 1.00 89.62 91 ASP A O 1
ATOM 713 N N . ILE A 1 92 ? 3.034 -2.116 -0.440 1.00 89.81 92 ILE A N 1
ATOM 714 C CA . ILE A 1 92 ? 1.800 -2.094 0.362 1.00 89.81 92 ILE A CA 1
ATOM 715 C C . ILE A 1 92 ? 2.051 -1.502 1.757 1.00 89.81 92 ILE A C 1
ATOM 717 O O . ILE A 1 92 ? 1.179 -0.829 2.307 1.00 89.81 92 ILE A O 1
ATOM 721 N N . MET A 1 93 ? 3.232 -1.722 2.335 1.00 91.25 93 MET A N 1
ATOM 722 C CA . MET A 1 93 ? 3.553 -1.183 3.646 1.00 91.25 93 MET A CA 1
ATOM 723 C C . MET A 1 93 ? 3.612 0.346 3.605 1.00 91.25 93 MET A C 1
ATOM 725 O O . MET A 1 93 ? 2.873 0.992 4.345 1.00 91.25 93 MET A O 1
ATOM 729 N N . HIS A 1 94 ? 4.427 0.928 2.730 1.00 87.00 94 HIS A N 1
ATOM 730 C CA . HIS A 1 94 ? 4.592 2.383 2.693 1.00 87.00 94 HIS A CA 1
ATOM 731 C C . HIS A 1 94 ? 3.421 3.100 2.004 1.00 87.00 94 HIS A C 1
ATOM 733 O O . HIS A 1 94 ? 2.942 4.120 2.500 1.00 87.00 94 HIS A O 1
ATOM 739 N N . ASP A 1 95 ? 2.931 2.570 0.883 1.00 88.75 95 ASP A N 1
ATOM 740 C CA . ASP A 1 95 ? 1.903 3.220 0.065 1.00 88.75 95 ASP A CA 1
ATOM 741 C C . ASP A 1 95 ? 0.518 3.129 0.718 1.00 88.75 95 ASP A C 1
ATOM 743 O O . ASP A 1 95 ? -0.218 4.120 0.789 1.00 88.75 95 ASP A O 1
ATOM 747 N N . LEU A 1 96 ? 0.156 1.944 1.222 1.00 92.25 96 LEU A N 1
ATOM 748 C CA . LEU A 1 96 ? -1.170 1.692 1.777 1.00 92.25 96 LEU A CA 1
ATOM 749 C C . LEU A 1 96 ? -1.178 1.868 3.298 1.00 92.25 96 LEU A C 1
ATOM 751 O O . LEU A 1 96 ? -1.929 2.700 3.798 1.00 92.25 96 LEU A O 1
ATOM 755 N N . LEU A 1 97 ? -0.354 1.127 4.042 1.00 93.88 97 LEU A N 1
ATOM 756 C CA . LEU A 1 97 ? -0.460 1.073 5.506 1.00 93.88 97 LEU A CA 1
ATOM 757 C C . LEU A 1 97 ? 0.083 2.339 6.191 1.00 93.88 97 LEU A C 1
ATOM 759 O O . LEU A 1 97 ? -0.599 2.914 7.037 1.00 93.88 97 LEU A O 1
ATOM 763 N N . GLU A 1 98 ? 1.267 2.821 5.816 1.00 90.50 98 GLU A N 1
ATOM 764 C CA . GLU A 1 98 ? 1.804 4.089 6.339 1.00 90.50 98 GLU A CA 1
ATOM 765 C C . GLU A 1 98 ? 1.198 5.320 5.649 1.00 90.50 98 GLU A C 1
ATOM 767 O O . GLU A 1 98 ? 1.104 6.393 6.255 1.00 90.50 98 GLU A O 1
ATOM 772 N N . GLY A 1 99 ? 0.775 5.150 4.393 1.00 90.19 99 GLY A N 1
ATOM 773 C CA . GLY A 1 99 ? 0.152 6.167 3.558 1.00 90.19 99 GLY A CA 1
ATOM 774 C C . GLY A 1 99 ? -1.367 6.205 3.705 1.00 90.19 99 GLY A C 1
ATOM 775 O O . GLY A 1 99 ? -1.902 6.756 4.668 1.00 90.19 99 GLY A O 1
ATOM 776 N N . VAL A 1 100 ? -2.075 5.670 2.709 1.00 91.94 100 VAL A N 1
ATOM 777 C CA . VAL A 1 100 ? -3.524 5.872 2.505 1.00 91.94 100 VAL A CA 1
ATOM 778 C C . VAL A 1 100 ? -4.377 5.467 3.714 1.00 91.94 100 VAL A C 1
ATOM 780 O O . VAL A 1 100 ? -5.181 6.269 4.192 1.00 91.94 100 VAL A O 1
ATOM 783 N N . CYS A 1 101 ? -4.174 4.269 4.269 1.00 94.81 101 CYS A N 1
ATOM 784 C CA . CYS A 1 101 ? -4.979 3.741 5.372 1.00 94.81 101 CYS A CA 1
ATOM 785 C C . CYS A 1 101 ? -4.949 4.638 6.607 1.00 94.81 101 CYS A C 1
ATOM 787 O O . CYS A 1 101 ? -5.952 4.757 7.309 1.00 94.81 101 CYS A O 1
ATOM 789 N N . LYS A 1 102 ? -3.828 5.312 6.867 1.00 91.88 102 LYS A N 1
ATOM 790 C CA . LYS A 1 102 ? -3.723 6.251 7.981 1.00 91.88 102 LYS A CA 1
ATOM 791 C C . LYS A 1 102 ? -4.701 7.416 7.844 1.00 91.88 102 LYS A C 1
ATOM 793 O O . LYS A 1 102 ? -5.322 7.806 8.835 1.00 91.88 102 LYS A O 1
ATOM 798 N N . PHE A 1 103 ? -4.843 7.960 6.638 1.00 91.88 103 PHE A N 1
ATOM 799 C CA . PHE A 1 103 ? -5.790 9.039 6.360 1.00 91.88 103 PHE A CA 1
ATOM 800 C C . PHE A 1 103 ? -7.229 8.534 6.389 1.00 91.88 103 PHE A C 1
ATOM 802 O O . PHE A 1 103 ? -8.081 9.178 7.000 1.00 91.88 103 PHE A O 1
ATOM 809 N N . ASP A 1 104 ? -7.482 7.366 5.802 1.00 94.69 104 ASP A N 1
ATOM 810 C CA . ASP A 1 104 ? -8.824 6.792 5.728 1.00 94.69 104 ASP A CA 1
ATOM 811 C C . ASP A 1 104 ? -9.360 6.422 7.111 1.00 94.69 104 ASP A C 1
ATOM 813 O O . ASP A 1 104 ? -10.467 6.823 7.466 1.00 94.69 104 ASP A O 1
ATOM 817 N N . ILE A 1 105 ? -8.573 5.737 7.947 1.00 95.06 105 ILE A N 1
ATOM 818 C CA . ILE A 1 105 ? -8.987 5.411 9.317 1.00 95.06 105 ILE A CA 1
ATOM 819 C C . ILE A 1 105 ? -9.210 6.695 10.126 1.00 95.06 105 ILE A C 1
ATOM 821 O O . ILE A 1 105 ? -10.234 6.820 10.795 1.00 95.06 105 ILE A O 1
ATOM 825 N N . ALA A 1 106 ? -8.318 7.687 10.032 1.00 94.00 106 ALA A N 1
ATOM 826 C CA . ALA A 1 106 ? -8.512 8.976 10.700 1.00 94.00 106 ALA A CA 1
ATOM 827 C C . ALA A 1 106 ? -9.809 9.673 10.253 1.00 94.00 106 ALA A C 1
ATOM 829 O O . ALA A 1 106 ? -10.559 10.198 11.083 1.00 94.00 106 ALA A O 1
ATOM 830 N N . PHE A 1 107 ? -10.101 9.659 8.951 1.00 94.19 107 PHE A N 1
ATOM 831 C CA . PHE A 1 107 ? -11.322 10.220 8.385 1.00 94.19 107 PHE A CA 1
ATOM 832 C C . PHE A 1 107 ? -12.570 9.476 8.874 1.00 94.19 107 PHE A C 1
ATOM 834 O O . PHE A 1 107 ? -13.496 10.110 9.383 1.00 94.19 107 PHE A O 1
ATOM 841 N N . LEU A 1 108 ? -12.585 8.145 8.779 1.00 94.62 108 LEU A N 1
ATOM 842 C CA . LEU A 1 108 ? -13.715 7.308 9.184 1.00 94.62 108 LEU A CA 1
ATOM 843 C C . LEU A 1 108 ? -14.013 7.454 10.674 1.00 94.62 108 LEU A C 1
ATOM 845 O O . LEU A 1 108 ? -15.173 7.611 11.052 1.00 94.62 108 LEU A O 1
ATOM 849 N N . LEU A 1 109 ? -12.984 7.468 11.525 1.00 94.44 109 LEU A N 1
ATOM 850 C CA . LEU A 1 109 ? -13.163 7.704 12.955 1.00 94.44 109 LEU A C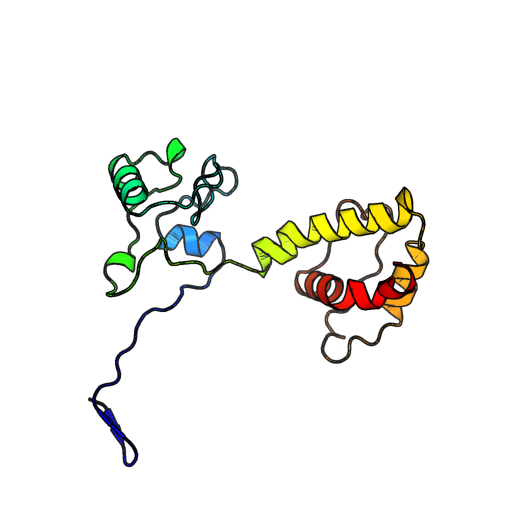A 1
ATOM 851 C C . LEU A 1 109 ? -13.770 9.077 13.221 1.00 94.44 109 LEU A C 1
ATOM 853 O O . LEU A 1 109 ? -14.730 9.178 13.982 1.00 94.44 109 LEU A O 1
ATOM 857 N N . ASN A 1 110 ? -13.270 10.128 12.565 1.00 93.50 110 ASN A N 1
ATOM 858 C CA . ASN A 1 110 ? -13.851 11.460 12.707 1.00 93.50 110 ASN A CA 1
ATOM 859 C C . ASN A 1 110 ? -15.318 11.498 12.267 1.00 93.50 110 ASN A C 1
ATOM 861 O O . ASN A 1 110 ? -16.170 12.070 12.951 1.00 93.50 110 ASN A O 1
ATOM 865 N N . TYR A 1 111 ? -15.614 10.869 11.136 1.00 94.44 111 TYR A N 1
ATOM 866 C CA . TYR A 1 111 ? -16.949 10.837 10.570 1.00 94.44 111 TYR A CA 1
ATOM 867 C C . TYR A 1 111 ? -17.931 10.078 11.473 1.00 94.44 111 TYR A C 1
ATOM 869 O O . TYR A 1 111 ? -18.946 10.641 11.885 1.00 94.44 111 TYR A O 1
ATOM 877 N N . TYR A 1 112 ? -17.619 8.842 11.861 1.00 95.19 112 TYR A N 1
ATOM 878 C CA . TYR A 1 112 ? -18.527 8.021 12.661 1.00 95.19 112 TYR A CA 1
ATOM 879 C C . TYR A 1 112 ? -18.664 8.500 14.113 1.00 95.19 112 TYR A C 1
ATOM 881 O O . TYR A 1 112 ? -19.771 8.475 14.658 1.00 95.19 112 TYR A O 1
ATOM 889 N N . ILE A 1 113 ? -17.581 8.984 14.734 1.00 94.12 113 ILE A N 1
ATOM 890 C CA . ILE A 1 113 ? -17.588 9.404 16.146 1.00 94.12 113 ILE A CA 1
ATOM 891 C C . ILE A 1 113 ? -18.129 10.827 16.310 1.00 94.12 113 ILE A C 1
ATOM 893 O O . ILE A 1 113 ? -18.951 11.072 17.192 1.00 94.12 113 ILE A O 1
ATOM 897 N N . TYR A 1 114 ? -17.681 11.788 15.496 1.00 92.81 114 TYR A N 1
ATOM 898 C CA . TYR A 1 114 ? -17.995 13.204 15.726 1.00 92.81 114 TYR A CA 1
ATOM 899 C C . TYR A 1 114 ? -19.112 13.733 14.834 1.00 92.81 114 TYR A C 1
ATOM 901 O O . TYR A 1 114 ? -19.948 14.501 15.320 1.00 92.81 114 TYR A O 1
ATOM 909 N N . ALA A 1 115 ? -19.150 13.330 13.560 1.00 94.50 115 ALA A N 1
ATOM 910 C CA . ALA A 1 115 ? -20.181 13.801 12.636 1.00 94.50 115 ALA A CA 1
ATOM 911 C C . ALA A 1 115 ? -21.497 13.031 12.818 1.00 94.50 115 ALA A C 1
ATOM 913 O O . ALA A 1 115 ? -22.534 13.646 13.062 1.00 94.50 115 ALA A O 1
ATOM 914 N N . LEU A 1 116 ? -21.453 11.697 12.753 1.00 96.19 116 LEU A N 1
ATOM 915 C CA . LEU A 1 116 ? -22.640 10.846 12.889 1.00 96.19 116 LEU A CA 1
ATOM 916 C C . LEU A 1 116 ? -22.960 10.466 14.339 1.00 96.19 116 LEU A C 1
ATOM 918 O O . LEU A 1 116 ? -24.108 10.145 14.636 1.00 96.19 116 LEU A O 1
ATOM 922 N N . LYS A 1 117 ? -21.977 10.543 15.248 1.00 95.56 117 LYS A N 1
ATOM 923 C CA . LYS A 1 117 ? -22.129 10.235 16.684 1.00 95.56 117 LYS A CA 1
ATOM 924 C C . LYS A 1 117 ? -22.693 8.837 16.951 1.00 95.56 117 LYS A C 1
ATOM 926 O O . LYS A 1 117 ? -23.521 8.654 17.840 1.00 95.56 117 LYS A O 1
ATOM 931 N N . MET A 1 118 ? -22.237 7.856 16.178 1.00 96.50 118 MET A N 1
ATOM 932 C CA . MET A 1 118 ? -22.748 6.479 16.221 1.00 96.50 118 MET A CA 1
ATOM 933 C C . MET A 1 118 ? -22.171 5.683 17.392 1.00 96.50 118 MET A C 1
ATOM 935 O O . MET A 1 118 ? -22.858 4.863 17.990 1.00 96.50 118 MET A O 1
ATOM 939 N N . PHE A 1 119 ? -20.921 5.965 17.756 1.00 95.94 119 PHE A N 1
ATOM 940 C CA . PHE A 1 119 ? -20.246 5.430 18.935 1.00 95.94 119 PHE A CA 1
ATOM 941 C C . PHE A 1 119 ? -19.204 6.440 19.435 1.00 95.94 119 PHE A C 1
ATOM 943 O O . PHE A 1 119 ? -18.901 7.427 18.763 1.00 95.94 119 PHE A O 1
ATOM 950 N N . SER A 1 120 ? -18.655 6.221 20.632 1.00 95.44 120 SER A N 1
ATOM 951 C CA . SER A 1 120 ? -17.595 7.065 21.195 1.00 95.44 120 SER A CA 1
ATOM 952 C C . SER A 1 120 ? -16.212 6.444 20.990 1.00 95.44 120 SER A C 1
ATOM 954 O O . SER A 1 120 ? -16.075 5.225 20.889 1.00 95.44 120 SER A O 1
ATOM 956 N N . LEU A 1 121 ? -15.161 7.270 21.016 1.00 94.94 121 LEU A N 1
ATOM 957 C CA . LEU A 1 121 ? -13.778 6.775 21.001 1.00 94.94 121 LEU A CA 1
ATOM 958 C C . LEU A 1 121 ? -13.514 5.778 22.141 1.00 94.94 121 LEU A C 1
ATOM 960 O O . LEU A 1 121 ? -12.813 4.790 21.950 1.00 94.94 121 LEU A O 1
ATOM 964 N N . GLN A 1 122 ? -14.104 6.020 23.315 1.00 95.88 122 GLN A N 1
ATOM 965 C CA . GLN A 1 122 ? -14.000 5.115 24.455 1.00 95.88 122 GLN A CA 1
ATOM 966 C C . GLN A 1 122 ? -14.574 3.731 24.128 1.00 95.88 122 GLN A C 1
ATOM 968 O O . GLN A 1 122 ? -13.902 2.739 24.384 1.00 95.88 122 GLN A O 1
ATOM 973 N N . ILE A 1 123 ? -15.760 3.661 23.513 1.00 96.50 123 ILE A N 1
ATOM 974 C CA . ILE A 1 123 ? -16.378 2.387 23.114 1.00 96.50 123 ILE A CA 1
ATOM 975 C C . ILE A 1 123 ? -15.482 1.640 22.122 1.00 96.50 123 ILE A C 1
ATOM 977 O O . ILE A 1 123 ? -15.260 0.441 22.281 1.00 96.50 123 ILE A O 1
ATOM 981 N N . LEU A 1 124 ? -14.935 2.335 21.119 1.00 96.19 124 LEU A N 1
ATOM 982 C CA . LEU A 1 124 ? -14.013 1.714 20.167 1.00 96.19 124 LEU A CA 1
ATOM 983 C C . LEU A 1 124 ? -12.765 1.169 20.869 1.00 96.19 124 LEU A C 1
ATOM 985 O O . LEU A 1 124 ? -12.401 0.018 20.649 1.00 96.19 124 LEU A O 1
ATOM 989 N N . ASN A 1 125 ? -12.139 1.961 21.740 1.00 96.44 125 ASN A N 1
ATOM 990 C CA . ASN A 1 125 ? -10.963 1.536 22.496 1.00 96.44 125 ASN A CA 1
ATOM 991 C C . ASN A 1 125 ? -11.259 0.325 23.388 1.00 96.44 125 ASN A C 1
ATOM 993 O O . ASN A 1 125 ? -10.472 -0.617 23.426 1.00 96.44 125 ASN A O 1
ATOM 997 N N . GLU A 1 126 ? -12.400 0.313 24.078 1.00 97.06 126 GLU A N 1
ATOM 998 C CA . GLU A 1 126 ? -12.833 -0.831 24.884 1.00 97.06 126 GLU A CA 1
ATOM 999 C C . GLU A 1 126 ? -13.007 -2.083 24.020 1.00 97.06 126 GLU A C 1
ATOM 1001 O O . GLU A 1 126 ? -12.533 -3.155 24.398 1.00 97.06 126 GLU A O 1
ATOM 1006 N N . ARG A 1 127 ? -13.605 -1.960 22.831 1.00 96.62 127 ARG A N 1
ATOM 1007 C CA . ARG A 1 127 ? -13.723 -3.082 21.892 1.00 96.62 127 ARG A CA 1
ATOM 1008 C C . ARG A 1 127 ? -12.370 -3.549 21.393 1.00 96.62 127 ARG A C 1
ATOM 1010 O O . ARG A 1 127 ? -12.089 -4.736 21.471 1.00 96.62 127 ARG A O 1
ATOM 1017 N N . MET A 1 128 ? -11.502 -2.633 20.978 1.00 96.38 128 MET A N 1
ATOM 1018 C CA . MET A 1 128 ? -10.145 -2.967 20.552 1.00 96.38 128 MET A CA 1
ATOM 1019 C C . MET A 1 128 ? -9.359 -3.688 21.651 1.00 96.38 128 MET A C 1
ATOM 1021 O O . MET A 1 128 ? -8.563 -4.570 21.344 1.00 96.38 128 MET A O 1
ATOM 1025 N N . ILE A 1 129 ? -9.576 -3.353 22.928 1.00 96.25 129 ILE A N 1
ATOM 1026 C CA . ILE A 1 129 ? -8.927 -4.024 24.060 1.00 96.25 129 ILE A CA 1
ATOM 1027 C C . ILE A 1 129 ? -9.434 -5.461 24.239 1.00 96.25 129 ILE A C 1
ATOM 1029 O O . ILE A 1 129 ? -8.623 -6.333 24.549 1.00 96.25 129 ILE A O 1
ATOM 1033 N N . HIS A 1 130 ? -10.729 -5.714 24.072 1.00 96.19 130 HIS A N 1
ATOM 1034 C CA . HIS A 1 130 ? -11.334 -7.015 24.386 1.00 96.19 130 HIS A CA 1
ATOM 1035 C C . HIS A 1 130 ? -11.546 -7.918 23.166 1.00 96.19 130 HIS A C 1
ATOM 1037 O O . HIS A 1 130 ? -11.913 -9.078 23.334 1.00 96.19 130 HIS A O 1
ATOM 1043 N N . PHE A 1 131 ? -11.326 -7.403 21.957 1.00 97.00 131 PHE A N 1
ATOM 1044 C CA . PHE A 1 131 ? -11.439 -8.169 20.726 1.00 97.00 131 PHE A CA 1
ATOM 1045 C C . PHE A 1 131 ? -10.402 -9.298 20.679 1.00 97.00 131 PHE A C 1
ATOM 1047 O O . PHE A 1 131 ? -9.237 -9.108 21.043 1.00 97.00 131 PHE A O 1
ATOM 1054 N N . ASP A 1 132 ? -10.837 -10.471 20.226 1.00 96.75 132 ASP A N 1
ATOM 1055 C CA . ASP A 1 132 ? -9.963 -11.616 19.996 1.00 96.75 132 ASP A CA 1
ATOM 1056 C C . ASP A 1 132 ? -9.359 -11.525 18.590 1.00 96.75 132 ASP A C 1
ATOM 1058 O O . ASP A 1 132 ? -10.017 -11.810 17.592 1.00 96.75 132 ASP A O 1
ATOM 1062 N N . TYR A 1 133 ? -8.097 -11.102 18.522 1.00 96.56 133 TYR A N 1
ATOM 1063 C CA . TYR A 1 133 ? -7.343 -10.977 17.269 1.00 96.56 133 TYR A CA 1
ATOM 1064 C C . TYR A 1 133 ? -6.732 -12.304 16.795 1.00 96.56 133 TYR A C 1
ATOM 1066 O O . TYR A 1 133 ? -6.050 -12.321 15.774 1.00 96.56 133 TYR A O 1
ATOM 1074 N N . GLY A 1 134 ? -6.907 -13.405 17.539 1.00 96.25 134 GLY A N 1
ATOM 1075 C CA . GLY A 1 134 ? -6.352 -14.713 17.197 1.00 96.25 134 GLY A CA 1
ATOM 1076 C C . GLY A 1 134 ? -4.854 -14.660 16.834 1.00 96.25 134 GLY A C 1
ATOM 1077 O O . GLY A 1 134 ? -4.030 -14.297 17.688 1.00 96.25 134 GLY A O 1
ATOM 1078 N N . PRO A 1 135 ? -4.472 -15.021 15.589 1.00 95.94 135 PRO A N 1
ATOM 1079 C CA . PRO A 1 135 ? -3.073 -15.044 15.154 1.00 95.94 135 PRO A CA 1
ATOM 1080 C C . PRO A 1 135 ? -2.402 -13.662 15.167 1.00 95.94 135 PRO A C 1
ATOM 1082 O O . PRO A 1 135 ? -1.186 -13.592 15.329 1.00 95.94 135 PRO A O 1
ATOM 1085 N N . ASP A 1 136 ? -3.172 -12.576 15.079 1.00 96.81 136 ASP A N 1
ATOM 1086 C CA . ASP A 1 136 ? -2.652 -11.205 15.013 1.00 96.81 136 ASP A CA 1
ATOM 1087 C C . ASP A 1 136 ? -2.526 -10.545 16.398 1.00 96.81 136 ASP A C 1
ATOM 1089 O O . ASP A 1 136 ? -2.262 -9.348 16.521 1.00 96.81 136 ASP A O 1
ATOM 1093 N N . SER A 1 137 ? -2.689 -11.320 17.475 1.00 94.81 137 SER A N 1
ATOM 1094 C CA . SER A 1 137 ? -2.650 -10.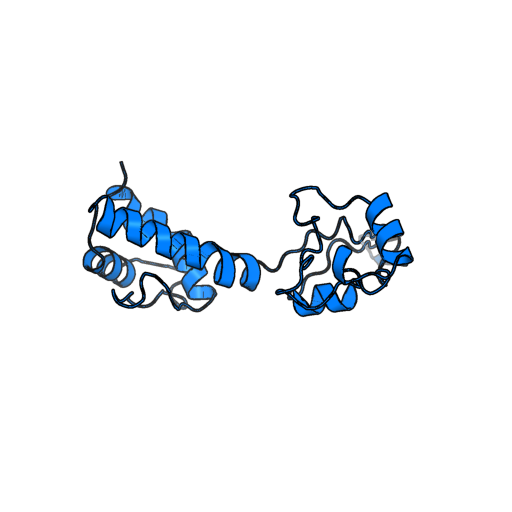828 18.862 1.00 94.81 137 SER A CA 1
ATOM 1095 C C . SER A 1 137 ? -1.345 -10.115 19.238 1.00 94.81 137 SER A C 1
ATOM 1097 O O . SER A 1 137 ? -1.371 -9.201 20.066 1.00 94.81 137 SER A O 1
ATOM 1099 N N . SER A 1 138 ? -0.218 -10.462 18.607 1.00 94.81 138 SER A N 1
ATOM 1100 C CA . SER A 1 138 ? 1.064 -9.766 18.793 1.00 94.81 138 SER A CA 1
ATOM 1101 C C . SER A 1 138 ? 1.113 -8.370 18.171 1.00 94.81 138 SER A C 1
ATOM 1103 O O . SER A 1 138 ? 2.001 -7.590 18.503 1.00 94.81 138 SER A O 1
ATOM 1105 N N . SER A 1 139 ? 0.197 -8.056 17.255 1.00 96.25 139 SER A N 1
ATOM 1106 C CA . SER A 1 139 ? 0.104 -6.771 16.547 1.00 96.25 139 SER A CA 1
ATOM 1107 C C . SER A 1 139 ? -1.189 -6.032 16.876 1.00 96.25 139 SER A C 1
ATOM 1109 O O . SER A 1 139 ? -1.659 -5.192 16.112 1.00 96.25 139 SER A O 1
ATOM 1111 N N . LYS A 1 140 ? -1.760 -6.343 18.043 1.00 94.19 140 LYS A N 1
ATOM 1112 C CA . LYS A 1 140 ? -2.926 -5.657 18.579 1.00 94.19 140 LYS A CA 1
ATOM 1113 C C . LYS A 1 140 ? -2.678 -4.142 18.627 1.00 94.19 140 LYS A C 1
ATOM 1115 O O . LYS A 1 140 ? -1.703 -3.722 19.253 1.00 94.19 140 LYS A O 1
ATOM 1120 N N . PRO A 1 141 ? -3.579 -3.318 18.071 1.00 92.94 141 PRO A N 1
ATOM 1121 C CA . PRO A 1 141 ? -3.374 -1.884 18.050 1.00 92.94 141 PRO A CA 1
ATOM 1122 C C . PRO A 1 141 ? -3.537 -1.272 19.453 1.00 92.94 141 PRO A C 1
ATOM 1124 O O . PRO A 1 141 ? -4.402 -1.708 20.225 1.00 92.94 141 PRO A O 1
ATOM 1127 N N . PRO A 1 142 ? -2.740 -0.248 19.801 1.00 92.69 142 PRO A N 1
ATOM 1128 C CA . PRO A 1 142 ? -2.869 0.481 21.050 1.00 92.69 142 PRO A CA 1
ATOM 1129 C C . PRO A 1 142 ? -4.164 1.294 21.108 1.00 92.69 142 PRO A C 1
ATOM 1131 O O . PRO A 1 142 ? -4.824 1.572 20.107 1.00 92.69 142 PRO A O 1
ATOM 1134 N N . VAL A 1 143 ? -4.491 1.727 22.323 1.00 92.94 143 VAL A N 1
ATOM 1135 C CA . VAL A 1 143 ? -5.589 2.658 22.590 1.00 92.94 143 VAL A CA 1
ATOM 1136 C C . VAL A 1 143 ? -5.351 3.967 21.838 1.00 92.94 143 VAL A C 1
ATOM 1138 O O . VAL A 1 143 ? -4.289 4.582 21.950 1.00 92.94 143 VAL A O 1
ATOM 1141 N N . LEU A 1 144 ? -6.365 4.419 21.107 1.00 92.00 144 LEU A N 1
ATOM 1142 C CA . LEU A 1 144 ? -6.344 5.688 20.395 1.00 92.00 144 LEU A CA 1
ATOM 1143 C C . LEU A 1 144 ? -6.722 6.831 21.344 1.00 92.00 144 LEU A C 1
ATOM 1145 O O . LEU A 1 144 ? -7.679 6.727 22.113 1.00 92.00 144 LEU A O 1
ATOM 1149 N N . ILE A 1 145 ? -6.001 7.948 21.270 1.00 87.75 145 ILE A N 1
ATOM 1150 C CA . ILE A 1 145 ? -6.285 9.150 22.066 1.00 87.75 145 ILE A CA 1
ATOM 1151 C C . ILE A 1 145 ? -6.826 10.273 21.186 1.00 87.75 145 ILE A C 1
ATOM 1153 O O . ILE A 1 145 ? -6.384 10.449 20.051 1.00 87.75 145 ILE A O 1
ATOM 1157 N N . THR A 1 146 ? -7.760 11.056 21.731 1.00 78.62 146 THR A N 1
ATOM 1158 C CA . THR A 1 146 ? -8.482 12.130 21.027 1.00 78.62 146 THR A CA 1
ATOM 1159 C C . THR A 1 146 ? -7.555 13.110 20.310 1.00 78.62 146 THR A C 1
ATOM 1161 O O . THR A 1 146 ? -7.818 13.499 19.176 1.00 78.62 146 THR A O 1
ATOM 1164 N N . GLU A 1 147 ? -6.443 13.466 20.952 1.00 77.38 147 GLU A N 1
ATOM 1165 C CA . GLU A 1 147 ? -5.439 14.407 20.439 1.00 77.38 147 GLU A CA 1
ATOM 1166 C C . GLU A 1 147 ? -4.799 13.939 19.121 1.00 77.38 147 GLU A C 1
ATOM 1168 O O . GLU A 1 147 ? -4.383 14.764 18.311 1.00 77.38 147 GLU A O 1
ATOM 1173 N N . ASN A 1 148 ? -4.779 12.625 18.871 1.00 76.19 148 ASN A N 1
ATOM 1174 C CA . ASN A 1 148 ? -4.113 12.011 17.724 1.00 76.19 148 ASN A CA 1
ATOM 1175 C C . ASN A 1 148 ? -5.077 11.389 16.707 1.00 76.19 148 ASN A C 1
ATOM 1177 O O . ASN A 1 148 ? -4.613 10.751 15.767 1.00 76.19 148 ASN A O 1
ATOM 1181 N N . ILE A 1 149 ? -6.398 11.572 16.826 1.00 79.44 149 ILE A N 1
ATOM 1182 C CA . ILE A 1 149 ? -7.343 10.973 15.860 1.00 79.44 149 ILE A CA 1
ATOM 1183 C C . ILE A 1 149 ? -7.110 11.507 14.441 1.00 79.44 149 ILE A C 1
ATOM 1185 O O . ILE A 1 149 ? -7.280 10.777 13.473 1.00 79.44 149 ILE A O 1
ATOM 1189 N N . TYR A 1 150 ? -6.662 12.757 14.305 1.00 77.44 150 TYR A N 1
ATOM 1190 C CA . TYR A 1 150 ? -6.315 13.348 13.008 1.00 77.44 150 TYR A CA 1
ATOM 1191 C C . TYR A 1 150 ? -4.956 12.882 12.462 1.00 77.44 150 TYR A C 1
ATOM 1193 O O . TYR A 1 150 ? -4.655 13.102 11.294 1.00 77.44 150 TYR A O 1
ATOM 1201 N N . ASN A 1 151 ? -4.111 12.274 13.299 1.00 82.81 151 ASN A N 1
ATOM 1202 C CA . ASN A 1 151 ? -2.777 11.809 12.928 1.00 82.81 151 ASN A CA 1
ATOM 1203 C C . ASN A 1 151 ? -2.429 10.545 13.718 1.00 82.81 151 ASN A C 1
ATOM 1205 O O . ASN A 1 151 ? -1.584 10.557 14.617 1.00 82.81 151 ASN A O 1
ATOM 1209 N N . ILE A 1 152 ? -3.122 9.461 13.380 1.00 86.94 152 ILE A N 1
ATOM 1210 C CA . ILE A 1 152 ? -2.993 8.173 14.054 1.00 86.94 152 ILE A CA 1
ATOM 1211 C C . ILE A 1 152 ? -1.575 7.641 13.839 1.00 86.94 152 ILE A C 1
ATOM 1213 O O . ILE A 1 152 ? -1.110 7.492 12.709 1.00 86.94 152 ILE A O 1
ATOM 1217 N N . ARG A 1 153 ? -0.862 7.396 14.939 1.00 87.06 153 ARG A N 1
ATOM 1218 C CA . ARG A 1 153 ? 0.495 6.842 14.922 1.00 87.06 153 ARG A CA 1
ATOM 1219 C C . ARG A 1 153 ? 0.432 5.394 15.367 1.00 87.06 153 ARG A C 1
ATOM 1221 O O . ARG A 1 153 ? 0.342 5.124 16.559 1.00 87.06 153 ARG A O 1
ATOM 1228 N N . LEU A 1 154 ? 0.465 4.507 14.388 1.00 91.88 154 LEU A N 1
ATOM 1229 C CA . LEU A 1 154 ? 0.511 3.064 14.561 1.00 91.88 154 LEU A CA 1
ATOM 1230 C C . LEU A 1 154 ? 1.705 2.544 13.776 1.00 91.88 154 LEU A C 1
ATOM 1232 O O . LEU A 1 154 ? 2.073 3.128 12.754 1.00 91.88 154 LEU A O 1
ATOM 1236 N N . SER A 1 155 ? 2.300 1.459 14.251 1.00 93.88 155 SER A N 1
ATOM 1237 C CA . SER A 1 155 ? 3.170 0.652 13.405 1.00 93.88 155 SER A CA 1
ATOM 1238 C C . SER A 1 155 ? 2.372 0.061 12.240 1.00 93.88 155 SER A C 1
ATOM 1240 O O . SER A 1 155 ? 1.144 -0.029 12.272 1.00 93.88 155 SER A O 1
ATOM 1242 N N . VAL A 1 156 ? 3.084 -0.368 11.204 1.00 94.00 156 VAL A N 1
ATOM 1243 C CA . VAL A 1 156 ? 2.502 -0.979 10.002 1.00 94.00 156 VAL A CA 1
ATOM 1244 C C . VAL A 1 156 ? 1.610 -2.168 10.346 1.00 94.00 156 VAL A C 1
ATOM 1246 O O . VAL A 1 156 ? 0.501 -2.282 9.828 1.00 94.00 156 VAL A O 1
ATOM 1249 N N . SER A 1 157 ? 2.080 -3.047 11.231 1.00 95.44 157 SER A N 1
ATOM 1250 C CA . SER A 1 157 ? 1.338 -4.239 11.633 1.00 95.44 157 SER A CA 1
ATOM 1251 C C . SER A 1 157 ? 0.094 -3.882 12.446 1.00 95.44 157 SER A C 1
ATOM 1253 O O . SER A 1 157 ? -0.968 -4.441 12.197 1.00 95.44 157 SER A O 1
ATOM 1255 N N . GLU A 1 158 ? 0.175 -2.899 13.343 1.00 96.19 158 GLU A N 1
ATOM 1256 C CA . GLU A 1 158 ? -0.994 -2.397 14.075 1.00 96.19 158 GLU A CA 1
ATOM 1257 C C . GLU A 1 158 ? -2.014 -1.730 13.138 1.00 96.19 158 GLU A C 1
ATOM 1259 O O . GLU A 1 158 ? -3.217 -1.926 13.305 1.00 96.19 158 GLU A O 1
ATOM 1264 N N . MET A 1 159 ? -1.564 -0.969 12.132 1.00 96.19 159 MET A N 1
ATOM 1265 C CA . MET A 1 159 ? -2.456 -0.377 11.128 1.00 96.19 159 MET A CA 1
ATOM 1266 C C . MET A 1 159 ? -3.146 -1.454 10.290 1.00 96.19 159 MET A C 1
ATOM 1268 O O . MET A 1 159 ? -4.355 -1.376 10.082 1.00 96.19 159 MET A O 1
ATOM 1272 N N . LEU A 1 160 ? -2.403 -2.472 9.842 1.00 96.69 160 LEU A N 1
ATOM 1273 C CA . LEU A 1 160 ? -2.964 -3.603 9.103 1.00 96.69 160 LEU A CA 1
ATOM 1274 C C . LEU A 1 160 ? -4.074 -4.284 9.907 1.00 96.69 160 LEU A C 1
ATOM 1276 O O . LEU A 1 160 ? -5.164 -4.499 9.380 1.00 96.69 160 LEU A O 1
ATOM 1280 N N . VAL A 1 161 ? -3.819 -4.547 11.191 1.00 97.00 161 VAL A N 1
ATOM 1281 C CA . VAL A 1 161 ? -4.805 -5.140 12.098 1.00 97.00 161 VAL A CA 1
ATOM 1282 C C . VAL A 1 161 ? -6.015 -4.220 12.269 1.00 97.00 161 VAL A C 1
ATOM 1284 O O . VAL A 1 161 ? -7.145 -4.685 12.148 1.00 97.00 161 VAL A O 1
ATOM 1287 N N . ILE A 1 162 ? -5.841 -2.906 12.468 1.00 95.56 162 ILE A N 1
ATOM 1288 C CA . ILE A 1 162 ? -7.003 -2.002 12.492 1.00 95.56 162 ILE A CA 1
ATOM 1289 C C . ILE A 1 162 ? -7.802 -2.128 11.200 1.00 95.56 162 ILE A C 1
ATOM 1291 O O . ILE A 1 162 ? -8.994 -2.386 11.278 1.00 95.56 162 ILE A O 1
ATOM 1295 N N . VAL A 1 163 ? -7.180 -1.980 10.031 1.00 96.00 163 VAL A N 1
ATOM 1296 C CA . VAL A 1 163 ? -7.885 -1.978 8.739 1.00 96.00 163 VAL A CA 1
ATOM 1297 C C . VAL A 1 163 ? -8.645 -3.287 8.507 1.00 96.00 163 VAL A C 1
ATOM 1299 O O . VAL A 1 163 ? -9.802 -3.252 8.091 1.00 96.00 163 VAL A O 1
ATOM 1302 N N . GLN A 1 164 ? -8.032 -4.431 8.818 1.00 96.06 164 GLN A N 1
ATOM 1303 C CA . GLN A 1 164 ? -8.647 -5.751 8.661 1.00 96.06 164 GLN A CA 1
ATOM 1304 C C . GLN A 1 164 ? -9.861 -5.948 9.575 1.00 96.06 164 GLN A C 1
ATOM 1306 O O . GLN A 1 164 ? -10.894 -6.454 9.132 1.00 96.06 164 GLN A O 1
ATOM 1311 N N . TYR A 1 165 ? -9.752 -5.545 10.843 1.00 97.06 165 TYR A N 1
ATOM 1312 C CA . TYR A 1 165 ? -10.773 -5.819 11.856 1.00 97.06 165 TYR A CA 1
ATOM 1313 C C . TYR A 1 165 ? -11.732 -4.642 12.094 1.00 97.06 165 TYR A C 1
ATOM 1315 O O . TYR A 1 165 ? -12.720 -4.808 12.808 1.00 97.06 165 TYR A O 1
ATOM 1323 N N . PHE A 1 166 ? -11.513 -3.472 11.482 1.00 95.88 166 PHE A N 1
ATOM 1324 C CA . PHE A 1 166 ? -12.301 -2.258 11.739 1.00 95.88 166 PHE A CA 1
ATOM 1325 C C . PHE A 1 166 ? -13.798 -2.491 11.537 1.00 95.88 166 PHE A C 1
ATOM 1327 O O . PHE A 1 166 ? -14.600 -2.178 12.416 1.00 95.88 166 PHE A O 1
ATOM 1334 N N . GLY A 1 167 ? -14.173 -3.127 10.424 1.00 96.00 167 GLY A N 1
ATOM 1335 C CA . GLY A 1 167 ? -15.567 -3.468 10.139 1.00 96.00 167 GLY A CA 1
ATOM 1336 C C . GLY A 1 167 ? -16.191 -4.392 11.190 1.00 96.00 167 GLY A C 1
ATOM 1337 O O . GLY A 1 167 ? -17.361 -4.236 11.516 1.00 96.00 167 GLY A O 1
ATOM 1338 N N . LEU A 1 168 ? -15.416 -5.305 11.783 1.00 96.50 168 LEU A N 1
ATOM 1339 C CA . LEU A 1 168 ? -15.895 -6.187 12.855 1.00 96.50 168 LEU A CA 1
ATOM 1340 C C . L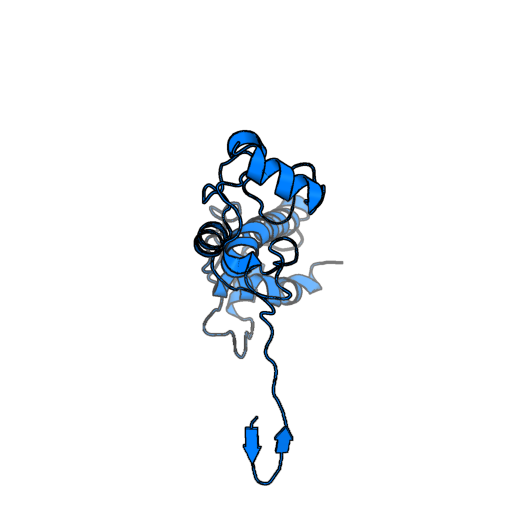EU A 1 168 ? -16.000 -5.460 14.201 1.00 96.50 168 LEU A C 1
ATOM 1342 O O . LEU A 1 168 ? -16.863 -5.784 15.012 1.00 96.50 168 LEU A O 1
ATOM 1346 N N . LEU A 1 169 ? -15.144 -4.465 14.437 1.00 96.56 169 LEU A N 1
ATOM 1347 C CA . LEU A 1 169 ? -15.130 -3.677 15.668 1.00 96.56 169 LEU A CA 1
ATOM 1348 C C . LEU A 1 169 ? -16.298 -2.692 15.760 1.00 96.56 169 LEU A C 1
ATOM 1350 O O . LEU A 1 169 ? -16.730 -2.387 16.872 1.00 96.56 169 LEU A O 1
ATOM 1354 N N . ILE A 1 170 ? -16.784 -2.173 14.629 1.00 95.56 170 ILE A N 1
ATOM 1355 C CA . ILE A 1 170 ? -17.813 -1.119 14.606 1.00 95.56 170 ILE A CA 1
ATOM 1356 C C . ILE A 1 170 ? -19.069 -1.471 13.801 1.00 95.56 170 ILE A C 1
ATOM 1358 O O . ILE A 1 170 ? -19.994 -0.664 13.761 1.00 95.56 170 ILE A O 1
ATOM 1362 N N . GLY A 1 171 ? -19.105 -2.628 13.138 1.00 95.31 171 GLY A N 1
ATOM 1363 C CA . GLY A 1 171 ? -20.117 -2.945 12.127 1.00 95.31 171 GLY A CA 1
ATOM 1364 C C . GLY A 1 171 ? -21.557 -2.935 12.636 1.00 95.31 171 GLY A C 1
ATOM 1365 O O . GLY A 1 171 ? -22.447 -2.516 11.915 1.00 95.31 171 GLY A O 1
ATOM 1366 N N . ASP A 1 172 ? -21.797 -3.306 13.891 1.00 95.56 172 ASP A N 1
ATOM 1367 C CA . ASP A 1 172 ? -23.117 -3.251 14.537 1.00 95.56 172 ASP A CA 1
ATOM 1368 C C . ASP A 1 172 ? -23.594 -1.826 14.865 1.00 95.56 172 ASP A C 1
ATOM 1370 O O . ASP A 1 172 ? -24.776 -1.629 15.144 1.00 95.56 172 ASP A O 1
ATOM 1374 N N . PHE A 1 173 ? -22.709 -0.825 14.820 1.00 93.44 173 PHE A N 1
ATOM 1375 C CA . PHE A 1 173 ? -23.105 0.579 14.908 1.00 93.44 173 PHE A CA 1
ATOM 1376 C C . PHE A 1 173 ? -23.481 1.170 13.550 1.00 93.44 173 PHE A C 1
ATOM 1378 O O . PHE A 1 173 ? -24.137 2.210 13.533 1.00 93.44 173 PHE A O 1
ATOM 1385 N N . VAL A 1 174 ? -23.065 0.553 12.436 1.00 87.44 174 VAL A N 1
ATOM 1386 C CA . VAL A 1 174 ? -23.240 1.080 11.075 1.00 87.44 174 VAL A CA 1
ATOM 1387 C C . VAL A 1 174 ? -24.476 0.455 10.406 1.00 87.44 174 VAL A C 1
ATOM 1389 O O . VAL A 1 174 ? -24.488 -0.760 10.238 1.00 87.44 174 VAL A O 1
ATOM 1392 N N . PRO A 1 175 ? -25.512 1.254 10.055 1.00 77.69 175 PRO A N 1
ATOM 1393 C CA . PRO A 1 175 ? -26.749 0.771 9.435 1.00 77.69 175 PRO A CA 1
ATOM 1394 C C . PRO A 1 175 ? -26.569 0.079 8.084 1.00 77.69 175 PRO A C 1
ATOM 1396 O O . PRO A 1 175 ? -25.677 0.508 7.315 1.00 77.69 175 PRO A O 1
#

Foldseek 3Di:
DDDDPVDDDDDDDADDADADALQVLCVQFQFASDPPACASDQQPNPVPHGQDPVNVVVCQVVCDCNRHRGNHHRPCVVGPPDDSNSHPHHDCLVPPQVHDLQQVQLVVCCCVCPVVVLDHLVLLQVLLVPDDLDVLVVLRAHRDDPVCSNPDDGHSSVSVSCVVCVCVSCVVSPD

pLDDT: mean 90.8, std 6.34, range [59.41, 97.06]